Protein AF-A0A484ZHR2-F1 (afdb_monomer_lite)

pLDDT: mean 70.74, std 16.28, range [26.02, 93.44]

Organism: NCBI:txid82979

Structure (mmCIF, N/CA/C/O backbone):
data_AF-A0A484ZHR2-F1
#
_entry.id   AF-A0A484ZHR2-F1
#
loop_
_atom_site.group_PDB
_atom_site.id
_atom_site.type_symbol
_atom_site.label_atom_id
_atom_site.label_alt_id
_atom_site.label_comp_id
_atom_site.label_asym_id
_atom_site.label_entity_id
_atom_site.label_seq_id
_atom_site.pdbx_PDB_ins_code
_atom_site.Cartn_x
_atom_site.Cartn_y
_atom_site.Cartn_z
_atom_site.occupancy
_atom_site.B_iso_or_equiv
_atom_site.auth_seq_id
_atom_site.auth_comp_id
_atom_site.auth_asym_id
_atom_site.auth_atom_id
_atom_site.pdbx_PDB_model_num
ATOM 1 N N . MET A 1 1 ? -3.123 18.752 19.594 1.00 27.41 1 MET A N 1
ATOM 2 C CA . MET A 1 1 ? -2.185 19.208 18.549 1.00 27.41 1 MET A CA 1
ATOM 3 C C . MET A 1 1 ? -2.825 18.860 17.218 1.00 27.41 1 MET A C 1
ATOM 5 O O . MET A 1 1 ? -3.218 17.719 17.030 1.00 27.41 1 MET A O 1
ATOM 9 N N . THR A 1 2 ? -3.126 19.874 16.415 1.00 27.81 2 THR A N 1
ATOM 10 C CA . THR A 1 2 ? -4.143 19.820 15.358 1.00 27.81 2 THR A CA 1
ATOM 11 C C . THR A 1 2 ? -3.563 19.251 14.067 1.00 27.81 2 THR A C 1
ATOM 13 O O . THR A 1 2 ? -2.684 19.858 13.461 1.00 27.81 2 THR A O 1
ATOM 16 N N . ILE A 1 3 ? -4.085 18.100 13.650 1.00 33.72 3 ILE A N 1
ATOM 17 C CA . ILE A 1 3 ? -3.955 17.546 12.300 1.00 33.72 3 ILE A CA 1
ATOM 18 C C . ILE A 1 3 ? -4.572 18.566 11.325 1.00 33.72 3 ILE A C 1
ATOM 20 O O . ILE A 1 3 ? -5.698 19.010 11.546 1.00 33.72 3 ILE A O 1
ATOM 24 N N . GLY A 1 4 ? -3.860 18.963 10.265 1.00 27.94 4 GLY A N 1
ATOM 25 C CA . GLY A 1 4 ? -4.497 19.640 9.123 1.00 27.94 4 GLY A CA 1
ATOM 26 C C . GLY A 1 4 ? -4.024 21.043 8.737 1.00 27.94 4 GLY A C 1
ATOM 27 O O . GLY A 1 4 ? -4.758 21.746 8.046 1.00 27.94 4 GLY A O 1
ATOM 28 N N . LYS A 1 5 ? -2.814 21.477 9.099 1.00 26.02 5 LYS A N 1
ATOM 29 C CA . LYS A 1 5 ? -2.204 22.654 8.455 1.00 26.02 5 LYS A CA 1
ATOM 30 C C . LYS A 1 5 ? -0.745 22.388 8.141 1.00 26.02 5 LYS A C 1
ATOM 32 O O . LYS A 1 5 ? 0.096 22.665 8.981 1.00 26.02 5 LYS A O 1
ATOM 37 N N . LEU A 1 6 ? -0.511 21.816 6.961 1.00 28.20 6 LEU A N 1
ATOM 38 C CA . LEU A 1 6 ? 0.669 21.935 6.091 1.00 28.20 6 LEU A CA 1
ATOM 39 C C . LEU A 1 6 ? 0.590 20.778 5.078 1.00 28.20 6 LEU A C 1
ATOM 41 O O . LEU A 1 6 ? 1.001 19.664 5.370 1.00 28.20 6 LEU A O 1
ATOM 45 N N . TYR A 1 7 ? 0.050 21.015 3.884 1.00 36.94 7 TYR A N 1
ATOM 46 C CA . TYR A 1 7 ? 0.623 20.350 2.709 1.00 36.94 7 TYR A CA 1
ATOM 47 C C . TYR A 1 7 ? 1.781 21.269 2.305 1.00 36.94 7 TYR A C 1
ATOM 49 O O . TYR A 1 7 ? 1.509 22.427 1.983 1.00 36.94 7 TYR A O 1
ATOM 57 N N . PRO A 1 8 ? 3.048 20.851 2.481 1.00 32.59 8 PRO A N 1
ATOM 58 C CA . PRO A 1 8 ? 3.680 19.909 1.553 1.00 32.59 8 PRO A CA 1
ATOM 59 C C . PRO A 1 8 ? 4.592 18.871 2.245 1.00 32.59 8 PRO A C 1
ATOM 61 O O . PRO A 1 8 ? 5.274 19.176 3.216 1.00 32.59 8 PRO A O 1
ATOM 64 N N . GLY A 1 9 ? 4.653 17.649 1.709 1.00 35.56 9 GLY A N 1
ATOM 65 C CA . GLY A 1 9 ? 5.570 16.601 2.189 1.00 35.56 9 GLY A CA 1
ATOM 66 C C . GLY A 1 9 ? 4.889 15.348 2.734 1.00 35.56 9 GLY A C 1
ATOM 67 O O . GLY A 1 9 ? 5.464 14.659 3.570 1.00 35.56 9 GLY A O 1
ATOM 68 N N . GLY A 1 10 ? 3.663 15.053 2.283 1.00 37.91 10 GLY A N 1
ATOM 69 C CA . GLY A 1 10 ? 3.040 13.759 2.539 1.00 37.91 10 GLY A CA 1
ATOM 70 C C . GLY A 1 10 ? 3.954 12.669 2.000 1.00 37.91 10 GLY A C 1
ATOM 71 O O . GLY A 1 10 ? 4.258 12.658 0.808 1.00 37.91 10 GLY A O 1
ATOM 72 N N . THR A 1 11 ? 4.439 11.807 2.887 1.00 47.22 11 THR A N 1
ATOM 73 C CA . THR A 1 11 ? 5.248 10.655 2.519 1.00 47.22 11 THR A CA 1
ATOM 74 C C . THR A 1 11 ? 4.366 9.719 1.689 1.00 47.22 11 THR A C 1
ATOM 76 O O . THR A 1 11 ? 3.683 8.855 2.226 1.00 47.22 11 THR A O 1
ATOM 79 N N . ASN A 1 12 ? 4.301 9.954 0.380 1.00 54.62 12 ASN A N 1
ATOM 80 C CA . ASN A 1 12 ? 3.762 9.004 -0.586 1.00 54.62 12 ASN A CA 1
ATOM 81 C C . ASN A 1 12 ? 4.650 7.752 -0.586 1.00 54.62 12 ASN A C 1
ATOM 83 O O . ASN A 1 12 ? 5.777 7.793 -0.081 1.00 54.62 12 ASN A O 1
ATOM 87 N N . LEU A 1 13 ? 4.169 6.643 -1.145 1.00 52.84 13 LEU A N 1
ATOM 88 C CA . LEU A 1 13 ? 4.920 5.382 -1.221 1.00 52.84 13 LEU A CA 1
ATOM 89 C C . LEU A 1 13 ? 6.371 5.593 -1.712 1.00 52.84 13 LEU A C 1
ATOM 91 O O . LEU A 1 13 ? 7.331 5.035 -1.183 1.00 52.84 13 LEU A O 1
ATOM 95 N N . LEU A 1 14 ? 6.492 6.521 -2.660 1.00 49.84 14 LEU A N 1
ATOM 96 C CA . LEU A 1 14 ? 7.685 7.204 -3.158 1.00 49.84 14 LEU A CA 1
ATOM 97 C C . LEU A 1 14 ? 8.673 7.669 -2.085 1.00 49.84 14 LEU A C 1
ATOM 99 O O . LEU A 1 14 ? 9.825 7.254 -2.067 1.00 49.84 14 LEU A O 1
ATOM 103 N N . SER A 1 15 ? 8.230 8.531 -1.181 1.00 52.28 15 SER A N 1
ATOM 104 C CA . SER A 1 15 ? 9.064 9.076 -0.113 1.00 52.28 15 SER A CA 1
ATOM 105 C C . SER A 1 15 ? 9.383 8.013 0.946 1.00 52.28 15 SER A C 1
ATOM 107 O O . SER A 1 15 ? 10.436 8.068 1.573 1.00 52.28 15 SER A O 1
ATOM 109 N N . TYR A 1 16 ? 8.499 7.025 1.119 1.00 55.03 16 TYR A N 1
ATOM 110 C CA . TYR A 1 16 ? 8.637 5.946 2.098 1.00 55.03 16 TYR A CA 1
ATOM 111 C C . TYR A 1 16 ? 9.754 4.963 1.713 1.00 55.03 16 TYR A C 1
ATOM 113 O O . TYR A 1 16 ? 10.659 4.692 2.498 1.00 55.03 16 TYR A O 1
ATOM 121 N N . ILE A 1 17 ? 9.760 4.520 0.455 1.00 53.06 17 ILE A N 1
ATOM 122 C CA . ILE A 1 17 ? 10.815 3.668 -0.112 1.00 53.06 17 ILE A CA 1
ATOM 123 C C . ILE A 1 17 ? 12.163 4.403 -0.161 1.00 53.06 17 ILE A C 1
ATOM 125 O O . ILE A 1 17 ? 13.209 3.801 0.074 1.00 53.06 17 ILE A O 1
ATOM 129 N N . VAL A 1 18 ? 12.152 5.713 -0.426 1.00 54.56 18 VAL A N 1
ATOM 130 C CA . VAL A 1 18 ? 13.367 6.543 -0.508 1.00 54.56 18 VAL A CA 1
ATOM 131 C C . VAL A 1 18 ? 14.010 6.793 0.846 1.00 54.56 18 VAL A C 1
ATOM 133 O O . VAL A 1 18 ? 15.232 6.745 0.952 1.00 54.56 18 VAL A O 1
ATOM 136 N N . MET A 1 19 ? 13.213 7.096 1.872 1.00 49.94 19 MET A N 1
ATOM 137 C CA . MET A 1 19 ? 13.742 7.448 3.193 1.00 49.94 19 MET A CA 1
ATOM 138 C C . MET A 1 19 ? 14.307 6.243 3.943 1.00 49.94 19 MET A C 1
ATOM 140 O O . MET A 1 19 ? 15.214 6.410 4.756 1.00 49.94 19 MET A O 1
ATOM 144 N N . PHE A 1 20 ? 13.783 5.048 3.674 1.00 52.44 20 PHE A N 1
ATOM 145 C CA . PHE A 1 20 ? 14.098 3.848 4.444 1.00 52.44 20 PHE A CA 1
ATOM 146 C C . PHE A 1 20 ? 14.802 2.752 3.637 1.00 52.44 20 PHE A C 1
ATOM 148 O O . PHE A 1 20 ? 15.290 1.783 4.212 1.00 52.44 20 PHE A O 1
ATOM 155 N N . GLY A 1 21 ? 14.893 2.894 2.313 1.00 56.09 21 GLY A N 1
ATOM 156 C CA . GLY A 1 21 ? 15.611 1.949 1.472 1.00 56.09 21 GLY A CA 1
ATOM 157 C C . GLY A 1 21 ? 17.118 2.017 1.714 1.00 56.09 21 GLY A C 1
ATOM 158 O O . GLY A 1 21 ? 17.767 3.027 1.444 1.00 56.09 21 GLY A O 1
ATOM 159 N N . ASN A 1 22 ? 17.687 0.919 2.202 1.00 61.38 22 ASN A N 1
ATOM 160 C CA . ASN A 1 22 ? 19.131 0.739 2.279 1.00 61.38 22 ASN A CA 1
ATOM 161 C C . ASN A 1 22 ? 19.658 0.019 1.018 1.00 61.38 22 ASN A C 1
ATOM 163 O O . ASN A 1 22 ? 18.909 -0.317 0.096 1.00 61.38 22 ASN A O 1
ATOM 167 N N . GLN A 1 23 ? 20.968 -0.229 0.957 1.00 63.84 23 GLN A N 1
ATOM 168 C CA . GLN A 1 23 ? 21.598 -0.898 -0.186 1.00 63.84 23 GLN A CA 1
ATOM 169 C C . GLN A 1 23 ? 21.022 -2.301 -0.465 1.00 63.84 23 GLN A C 1
ATOM 171 O O . GLN A 1 23 ? 20.946 -2.697 -1.627 1.00 63.84 23 GLN A O 1
ATOM 176 N N . ASN A 1 24 ? 20.575 -3.029 0.563 1.00 64.38 24 ASN A N 1
ATOM 177 C CA . ASN A 1 24 ? 19.951 -4.345 0.406 1.00 64.38 24 ASN A CA 1
ATOM 178 C C . ASN A 1 24 ? 18.558 -4.225 -0.222 1.00 64.38 24 ASN A C 1
ATOM 180 O O . ASN A 1 24 ? 18.228 -5.004 -1.113 1.00 64.38 24 ASN A O 1
ATOM 184 N N . THR A 1 25 ? 17.770 -3.228 0.191 1.00 63.22 25 THR A N 1
ATOM 185 C CA . THR A 1 25 ? 16.480 -2.906 -0.438 1.00 63.22 25 THR A CA 1
ATOM 186 C C . THR A 1 25 ? 16.673 -2.552 -1.906 1.00 63.22 25 THR A C 1
ATOM 188 O O . THR A 1 25 ? 15.950 -3.069 -2.753 1.00 63.22 25 THR A O 1
ATOM 191 N N . LEU A 1 26 ? 17.693 -1.748 -2.237 1.00 64.81 26 LEU A N 1
ATOM 192 C CA . LEU A 1 26 ? 17.996 -1.467 -3.639 1.00 64.81 26 LEU A CA 1
ATOM 193 C C . LEU A 1 26 ? 18.337 -2.749 -4.404 1.00 64.81 26 LEU A C 1
ATOM 195 O O . LEU A 1 26 ? 17.771 -2.959 -5.466 1.00 64.81 26 LEU A O 1
ATOM 199 N N . GLN A 1 27 ? 19.221 -3.607 -3.889 1.00 67.31 27 GLN A N 1
ATOM 200 C CA . GLN A 1 27 ? 19.608 -4.849 -4.574 1.00 67.31 27 GLN A CA 1
ATOM 201 C C . GLN A 1 27 ? 18.432 -5.808 -4.795 1.00 67.31 27 GLN A C 1
ATOM 203 O O . GLN A 1 27 ? 18.377 -6.472 -5.825 1.00 67.31 27 GLN A O 1
ATOM 208 N N . ALA A 1 28 ? 17.480 -5.864 -3.863 1.00 65.75 28 ALA A N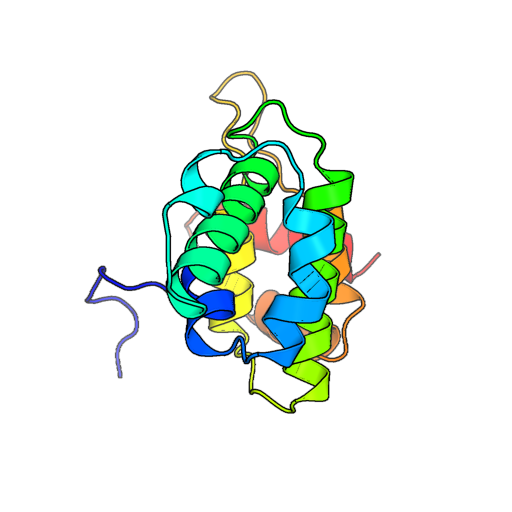 1
ATOM 209 C CA . ALA A 1 28 ? 16.291 -6.700 -4.002 1.00 65.75 28 ALA A CA 1
ATOM 210 C C . ALA A 1 28 ? 15.326 -6.174 -5.079 1.00 65.75 28 ALA A C 1
ATOM 212 O O . ALA A 1 28 ? 14.666 -6.951 -5.764 1.00 65.75 28 ALA A O 1
ATOM 213 N N . VAL A 1 29 ? 15.257 -4.852 -5.235 1.00 63.03 29 VAL A N 1
ATOM 214 C CA . VAL A 1 29 ? 14.294 -4.180 -6.114 1.00 63.03 29 VAL A CA 1
ATOM 215 C C . VAL A 1 29 ? 14.880 -3.968 -7.509 1.00 63.03 29 VAL A C 1
ATOM 217 O O . VAL A 1 29 ? 14.150 -4.059 -8.487 1.00 63.03 29 VAL A O 1
ATOM 220 N N . LEU A 1 30 ? 16.194 -3.750 -7.634 1.00 65.12 30 LEU A N 1
ATOM 221 C CA . LEU A 1 30 ? 16.891 -3.485 -8.901 1.00 65.12 30 LEU A CA 1
ATOM 222 C C . LEU A 1 30 ? 16.511 -4.441 -10.048 1.00 65.12 30 LEU A C 1
ATOM 224 O O . LEU A 1 30 ? 16.275 -3.950 -11.151 1.00 65.12 30 LEU A O 1
ATOM 228 N N . PRO A 1 31 ? 16.376 -5.765 -9.831 1.00 67.19 31 PRO A N 1
ATOM 229 C CA . PRO A 1 31 ? 15.948 -6.686 -10.882 1.00 67.19 31 PRO A CA 1
ATOM 230 C C . PRO A 1 31 ? 14.510 -6.441 -11.367 1.00 67.19 31 PRO A C 1
ATOM 232 O O . PRO A 1 31 ? 14.216 -6.677 -12.535 1.00 67.19 31 PRO A O 1
ATOM 235 N N . MET A 1 32 ? 13.629 -5.939 -10.495 1.00 62.06 32 MET A N 1
ATOM 236 C CA . MET A 1 32 ? 12.241 -5.573 -10.817 1.00 62.06 32 MET A CA 1
ATOM 237 C C . MET A 1 32 ? 12.153 -4.218 -11.533 1.00 62.06 32 MET A C 1
ATOM 239 O O . MET A 1 32 ? 11.208 -3.962 -12.269 1.00 62.06 32 MET A O 1
ATOM 243 N N . ILE A 1 33 ? 13.165 -3.361 -11.364 1.00 58.59 33 ILE A N 1
ATOM 244 C CA . ILE A 1 33 ? 13.266 -2.052 -12.026 1.00 58.59 33 ILE A CA 1
ATOM 245 C C . ILE A 1 33 ? 13.602 -2.192 -13.529 1.00 58.59 33 ILE A C 1
ATOM 247 O O . ILE A 1 33 ? 13.464 -1.237 -14.290 1.00 58.59 33 ILE A O 1
ATOM 251 N N . ASN A 1 34 ? 13.962 -3.395 -14.000 1.00 55.47 34 ASN A N 1
ATOM 252 C CA . ASN A 1 34 ? 14.291 -3.689 -15.404 1.00 55.47 34 ASN A CA 1
ATOM 253 C C . ASN A 1 34 ? 13.104 -3.570 -16.387 1.00 55.47 34 ASN A C 1
ATOM 255 O O . ASN A 1 34 ? 13.192 -3.922 -17.564 1.00 55.47 34 ASN A O 1
ATOM 259 N N . TRP A 1 35 ? 11.987 -3.034 -15.914 1.00 54.47 35 TRP A N 1
ATOM 260 C CA . TRP A 1 35 ? 10.982 -2.356 -16.708 1.00 54.47 35 TRP A CA 1
ATOM 261 C C . TRP A 1 35 ? 11.600 -1.151 -17.459 1.00 54.47 35 TRP A C 1
ATOM 263 O O . TRP A 1 35 ? 11.419 -0.015 -17.074 1.00 54.47 35 TRP A O 1
ATOM 273 N N . GLN A 1 36 ? 12.398 -1.377 -18.506 1.00 51.44 36 GLN A N 1
ATOM 274 C CA . GLN A 1 36 ? 12.846 -0.424 -19.552 1.00 51.44 36 GLN A CA 1
ATOM 275 C C . GLN A 1 36 ? 12.986 1.085 -19.207 1.00 51.44 36 GLN A C 1
ATOM 277 O O . GLN A 1 36 ? 12.536 1.926 -19.982 1.00 51.44 36 GLN A O 1
ATOM 282 N N . ASP A 1 37 ? 13.599 1.482 -18.087 1.00 56.44 37 ASP A N 1
ATOM 283 C CA . ASP A 1 37 ? 13.876 2.908 -17.839 1.00 56.44 37 ASP A CA 1
ATOM 284 C C . ASP A 1 37 ? 15.329 3.268 -18.142 1.00 56.44 37 ASP A C 1
ATOM 286 O O . ASP A 1 37 ? 16.226 3.110 -17.311 1.00 56.44 37 ASP A O 1
ATOM 290 N N . GLU A 1 38 ? 15.566 3.792 -19.343 1.00 55.59 38 GLU A N 1
ATOM 291 C CA . GLU A 1 38 ? 16.883 4.292 -19.750 1.00 55.59 38 GLU A CA 1
ATOM 292 C C . GLU A 1 38 ? 17.368 5.449 -18.856 1.00 55.59 38 GLU A C 1
ATOM 294 O O . GLU A 1 38 ? 18.573 5.656 -18.706 1.00 55.59 38 GLU A O 1
ATOM 299 N N . ASN A 1 39 ? 16.462 6.168 -18.180 1.00 53.78 39 ASN A N 1
ATOM 300 C CA . ASN A 1 39 ? 16.830 7.296 -17.317 1.00 53.78 39 ASN A CA 1
ATOM 301 C C . ASN A 1 39 ? 17.576 6.865 -16.048 1.00 53.78 39 ASN A C 1
ATOM 303 O O . ASN A 1 39 ? 18.332 7.651 -15.471 1.00 53.78 39 ASN A O 1
ATOM 307 N N . LEU A 1 40 ? 17.424 5.607 -15.628 1.00 54.25 40 LEU A N 1
ATOM 308 C CA . LEU A 1 40 ? 18.146 5.066 -14.477 1.00 54.25 40 LEU A CA 1
ATOM 309 C C . LEU A 1 40 ? 19.635 4.881 -14.758 1.00 54.25 40 LEU A C 1
ATOM 311 O O . LEU A 1 40 ? 20.448 5.076 -13.852 1.00 54.25 40 LEU A O 1
ATOM 315 N N . TYR A 1 41 ? 19.995 4.599 -16.015 1.00 47.81 41 TYR A N 1
ATOM 316 C CA . TYR A 1 41 ? 21.381 4.430 -16.462 1.00 47.81 41 TYR A CA 1
ATOM 317 C C . TYR A 1 41 ? 22.227 5.701 -16.269 1.00 47.81 41 TYR A C 1
ATOM 319 O O . TYR A 1 41 ? 23.450 5.623 -16.136 1.00 47.81 41 TYR A O 1
ATOM 327 N N . TYR A 1 42 ? 21.584 6.871 -16.201 1.00 46.88 42 TYR A N 1
ATOM 328 C CA . TYR A 1 42 ? 22.248 8.166 -16.046 1.00 46.88 42 TYR A CA 1
ATOM 329 C C . TYR A 1 42 ? 22.307 8.669 -14.593 1.00 46.88 42 TYR A C 1
ATOM 331 O O . TYR A 1 42 ? 23.047 9.612 -14.301 1.00 46.88 42 TYR A O 1
ATOM 339 N N . SER A 1 43 ? 21.595 8.033 -13.655 1.00 52.59 43 SER A N 1
ATOM 340 C CA . SER A 1 43 ? 21.552 8.451 -12.247 1.00 52.59 43 SER A CA 1
ATOM 341 C C . SER A 1 43 ? 22.571 7.677 -11.392 1.00 52.59 43 SER A C 1
ATOM 343 O O . SER A 1 43 ? 22.426 6.491 -11.121 1.00 52.59 43 SER A O 1
ATOM 345 N N . ARG A 1 44 ? 23.650 8.339 -10.947 1.00 50.78 44 ARG A N 1
ATOM 346 C CA . ARG A 1 44 ? 24.763 7.701 -10.200 1.00 50.78 44 ARG A CA 1
ATOM 347 C C . ARG A 1 44 ? 24.541 7.582 -8.678 1.00 50.78 44 ARG A C 1
ATOM 349 O O . ARG A 1 44 ? 25.511 7.465 -7.933 1.00 50.78 44 ARG A O 1
ATOM 356 N N . GLY A 1 45 ? 23.297 7.629 -8.193 1.00 60.00 45 GLY A N 1
ATOM 357 C CA . GLY A 1 45 ? 22.991 7.641 -6.755 1.00 60.00 45 GLY A CA 1
ATOM 358 C C . GLY A 1 45 ? 21.938 6.614 -6.340 1.00 60.00 45 GLY A C 1
ATOM 359 O O . GLY A 1 45 ? 20.828 6.631 -6.863 1.00 60.00 45 GLY A O 1
ATOM 360 N N . TYR A 1 46 ? 22.263 5.784 -5.341 1.00 61.25 46 TYR A N 1
ATOM 361 C CA . TYR A 1 46 ? 21.376 4.760 -4.761 1.00 61.25 46 TYR A CA 1
ATOM 362 C C . TYR A 1 46 ? 19.988 5.312 -4.377 1.00 61.25 46 TYR A C 1
ATOM 364 O O . TYR A 1 46 ? 18.968 4.702 -4.686 1.00 61.25 46 TYR A O 1
ATOM 372 N N . SER A 1 47 ? 19.940 6.496 -3.759 1.00 60.38 47 SER A N 1
ATOM 373 C CA . SER A 1 47 ? 18.698 7.153 -3.329 1.00 60.38 47 SER A CA 1
ATOM 374 C C . SER A 1 47 ? 17.823 7.640 -4.490 1.00 60.38 47 SER A C 1
ATOM 376 O O . SER A 1 47 ? 16.599 7.604 -4.391 1.00 60.38 47 SER A O 1
ATOM 378 N N . LEU A 1 48 ? 18.430 8.064 -5.602 1.00 65.50 48 LEU A N 1
ATOM 379 C CA . LEU A 1 48 ? 17.708 8.532 -6.790 1.00 65.50 48 LEU A CA 1
ATOM 380 C C . LEU A 1 48 ? 17.058 7.370 -7.545 1.00 65.50 48 LEU A C 1
ATOM 382 O O . LEU A 1 48 ? 15.919 7.494 -7.984 1.00 65.50 48 LEU A O 1
ATOM 386 N N . ILE A 1 49 ? 17.746 6.229 -7.632 1.00 66.50 49 ILE A N 1
ATOM 387 C CA . ILE A 1 49 ? 17.209 5.012 -8.255 1.00 66.50 49 ILE A CA 1
ATOM 388 C C . ILE A 1 49 ? 15.992 4.501 -7.471 1.00 66.50 49 ILE A C 1
ATOM 390 O O . ILE A 1 49 ? 14.967 4.176 -8.067 1.00 66.50 49 ILE A O 1
ATOM 394 N N . LEU A 1 50 ? 16.074 4.489 -6.135 1.00 65.31 50 LEU A N 1
ATOM 395 C CA . LEU A 1 50 ? 14.951 4.111 -5.271 1.00 65.31 50 LEU A CA 1
ATOM 396 C C . LEU A 1 50 ? 13.761 5.066 -5.416 1.00 65.31 50 LEU A C 1
ATOM 398 O O . LEU A 1 50 ? 12.624 4.605 -5.498 1.00 65.31 50 LEU A O 1
ATOM 402 N N . ALA A 1 51 ? 14.011 6.377 -5.501 1.00 66.81 51 ALA A N 1
ATOM 403 C CA . ALA A 1 51 ? 12.960 7.372 -5.728 1.00 66.81 51 ALA A CA 1
ATOM 404 C C . ALA A 1 51 ? 12.256 7.151 -7.056 1.00 66.81 51 ALA A C 1
ATOM 406 O O . ALA A 1 51 ? 11.030 7.138 -7.128 1.00 66.81 51 ALA A O 1
ATOM 407 N N . HIS A 1 52 ? 13.031 6.924 -8.105 1.00 69.81 52 HIS A N 1
ATOM 408 C CA . HIS A 1 52 ? 12.493 6.697 -9.431 1.00 69.81 52 HIS A CA 1
ATOM 409 C C . HIS A 1 52 ? 11.633 5.426 -9.496 1.00 69.81 52 HIS A C 1
ATOM 411 O O . HIS A 1 52 ? 10.486 5.471 -9.943 1.00 69.81 52 HIS A O 1
ATOM 417 N N . ALA A 1 53 ? 12.139 4.314 -8.956 1.00 70.62 53 ALA 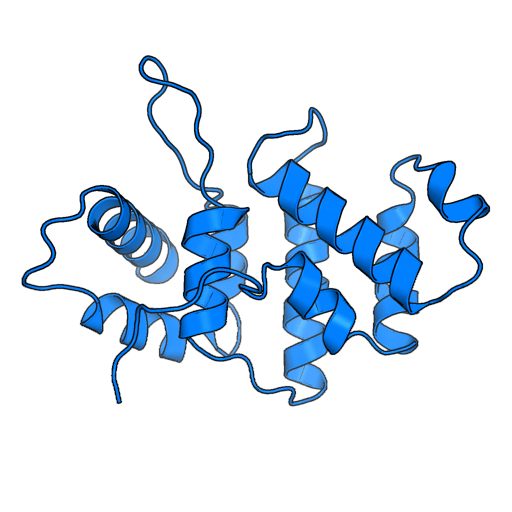A N 1
ATOM 418 C CA . ALA A 1 53 ? 11.416 3.045 -8.894 1.00 70.62 53 ALA A CA 1
ATOM 419 C C . ALA A 1 53 ? 10.104 3.160 -8.114 1.00 70.62 53 ALA A C 1
ATOM 421 O O . ALA A 1 53 ? 9.046 2.745 -8.586 1.00 70.62 53 ALA A O 1
ATOM 422 N N . ALA A 1 54 ? 10.157 3.785 -6.940 1.00 71.94 54 ALA A N 1
ATOM 423 C CA . ALA A 1 54 ? 8.986 3.989 -6.107 1.00 71.94 54 ALA A CA 1
ATOM 424 C C . ALA A 1 54 ? 7.935 4.880 -6.794 1.00 71.94 54 ALA A C 1
ATOM 426 O O . ALA A 1 54 ? 6.734 4.655 -6.644 1.00 71.94 54 ALA A O 1
ATOM 427 N N . GLY A 1 55 ? 8.374 5.865 -7.586 1.00 70.25 55 GLY A N 1
ATOM 428 C CA . GLY A 1 55 ? 7.482 6.746 -8.345 1.00 70.25 55 GLY A CA 1
ATOM 429 C C . GLY A 1 55 ? 6.762 6.063 -9.471 1.00 70.25 55 GLY A C 1
ATOM 430 O O . GLY A 1 55 ? 5.573 6.311 -9.677 1.00 70.25 55 GLY A O 1
ATOM 431 N N . ARG A 1 56 ? 7.450 5.151 -10.143 1.00 71.50 56 ARG A N 1
ATOM 432 C CA . ARG A 1 56 ? 6.840 4.326 -11.168 1.00 71.50 56 ARG A CA 1
ATOM 433 C C . ARG A 1 56 ? 5.838 3.345 -10.578 1.00 71.50 56 ARG A C 1
ATOM 435 O O . ARG A 1 56 ? 4.712 3.305 -11.059 1.00 71.50 56 ARG A O 1
ATOM 442 N N . VAL A 1 57 ? 6.182 2.663 -9.480 1.00 76.50 57 VAL A N 1
ATOM 443 C CA . VAL A 1 57 ? 5.241 1.793 -8.751 1.00 76.50 57 VAL A CA 1
ATOM 444 C C . VAL A 1 57 ? 3.986 2.571 -8.356 1.00 76.50 57 VAL A C 1
ATOM 446 O O . VAL A 1 57 ? 2.886 2.160 -8.708 1.00 76.50 57 VAL A O 1
ATOM 449 N N . ALA A 1 58 ? 4.127 3.742 -7.726 1.00 76.00 58 ALA A N 1
ATOM 450 C CA . ALA A 1 58 ? 2.979 4.590 -7.394 1.00 76.00 58 ALA A CA 1
ATOM 451 C C . ALA A 1 58 ? 2.181 5.016 -8.643 1.00 76.00 58 ALA A C 1
ATOM 453 O O . ALA A 1 58 ? 0.952 5.024 -8.626 1.00 76.00 58 ALA A O 1
ATOM 454 N N . GLY A 1 59 ? 2.870 5.340 -9.743 1.00 73.06 59 GLY A N 1
ATOM 455 C CA . GLY A 1 59 ? 2.269 5.687 -11.031 1.00 73.06 59 GLY A CA 1
ATOM 456 C C . GLY A 1 59 ? 1.420 4.567 -11.637 1.00 73.06 59 GL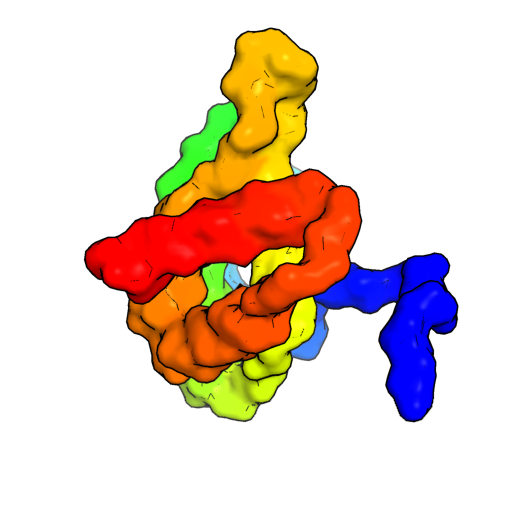Y A C 1
ATOM 457 O O . GLY A 1 59 ? 0.315 4.836 -12.102 1.00 73.06 59 GLY A O 1
ATOM 458 N N . VAL A 1 60 ? 1.898 3.325 -11.585 1.00 75.81 60 VAL A N 1
ATOM 459 C CA . VAL A 1 60 ? 1.175 2.140 -12.071 1.00 75.81 60 VAL A CA 1
ATOM 460 C C . VAL A 1 60 ? 0.008 1.795 -11.152 1.00 75.81 60 VAL A C 1
ATOM 462 O O . VAL A 1 60 ? -1.106 1.575 -11.623 1.00 75.81 60 VAL A O 1
ATOM 465 N N . LEU A 1 61 ? 0.221 1.814 -9.833 1.00 78.50 61 LEU A N 1
ATOM 466 C CA . LEU A 1 61 ? -0.815 1.456 -8.861 1.00 78.50 61 LEU A CA 1
ATOM 467 C C . LEU A 1 61 ? -2.005 2.425 -8.869 1.00 78.50 61 LEU A C 1
ATOM 469 O O . LEU A 1 61 ? -3.134 1.979 -8.662 1.00 78.50 61 LEU A O 1
ATOM 473 N N . ARG A 1 62 ? -1.781 3.706 -9.198 1.00 76.44 62 ARG A N 1
ATOM 474 C CA . ARG A 1 62 ? -2.845 4.710 -9.382 1.00 76.44 62 ARG A CA 1
ATOM 475 C C . ARG A 1 62 ? -3.450 4.742 -10.793 1.00 76.44 62 ARG A C 1
ATOM 477 O O . ARG A 1 62 ? -4.220 5.651 -11.098 1.00 76.44 62 ARG A O 1
ATOM 484 N N . GLY A 1 63 ? -3.085 3.794 -11.663 1.00 70.94 63 GLY A N 1
ATOM 485 C CA . GLY A 1 63 ? -3.589 3.687 -13.038 1.00 70.94 63 GLY A CA 1
ATOM 486 C C . GLY A 1 63 ? -3.102 4.791 -13.984 1.00 70.94 63 GLY A C 1
ATOM 487 O O . GLY A 1 63 ? -3.766 5.094 -14.968 1.00 70.94 63 GLY A O 1
ATOM 488 N N . GLY A 1 64 ? -1.969 5.427 -13.675 1.00 69.56 64 GLY A N 1
ATOM 489 C CA . GLY A 1 64 ? -1.353 6.476 -14.495 1.00 69.56 64 GLY A CA 1
ATOM 490 C C . GLY A 1 64 ? -0.320 5.963 -15.504 1.00 69.56 64 GLY A C 1
ATOM 491 O O . GLY A 1 64 ? 0.456 6.768 -16.012 1.00 69.56 64 GLY A O 1
ATOM 492 N N . SER A 1 65 ? -0.263 4.652 -15.737 1.00 68.38 65 SER A N 1
ATOM 493 C CA . SER A 1 65 ? 0.673 3.983 -16.645 1.00 68.38 65 SER A CA 1
ATOM 494 C C . SER A 1 65 ? -0.017 2.796 -17.323 1.00 68.38 65 SER A C 1
ATOM 496 O O . SER A 1 65 ? -0.911 2.190 -16.733 1.00 68.38 65 SER A O 1
ATOM 498 N N . ASP A 1 66 ? 0.425 2.464 -18.538 1.00 65.62 66 ASP A N 1
ATOM 499 C CA . ASP A 1 66 ? -0.035 1.302 -19.313 1.00 65.62 66 ASP A CA 1
ATOM 500 C C . ASP A 1 66 ? 0.636 -0.019 -18.867 1.00 65.62 66 ASP A C 1
ATOM 502 O O . ASP A 1 66 ? 0.371 -1.090 -19.416 1.00 65.62 66 ASP A O 1
ATOM 506 N N . GLU A 1 67 ? 1.530 0.042 -17.876 1.00 67.81 67 GLU A N 1
ATOM 507 C CA . GLU A 1 67 ? 2.208 -1.120 -17.296 1.00 67.81 67 GLU A CA 1
ATOM 508 C C . GLU A 1 67 ? 1.274 -1.979 -16.430 1.00 67.81 67 GLU A C 1
ATOM 510 O O . GLU A 1 67 ? 0.304 -1.506 -15.835 1.00 67.81 67 GLU A O 1
ATOM 515 N N . LYS A 1 68 ? 1.581 -3.279 -16.333 1.00 68.00 68 LYS A N 1
ATOM 516 C CA . LYS A 1 68 ? 0.751 -4.246 -15.602 1.00 68.00 68 LYS A CA 1
ATOM 517 C C . LYS A 1 68 ? 0.781 -3.990 -14.095 1.00 68.00 68 LYS A C 1
ATOM 519 O O . LYS A 1 68 ? 1.846 -3.926 -13.495 1.00 68.00 68 LYS A O 1
ATOM 524 N N . SER A 1 69 ? -0.378 -3.972 -13.442 1.00 77.00 69 SER A N 1
ATOM 525 C CA . SER A 1 69 ? -0.459 -3.750 -11.991 1.00 77.00 69 SER A CA 1
ATOM 526 C C . SER A 1 69 ? 0.195 -4.849 -11.142 1.00 77.00 69 SER A C 1
ATOM 528 O O . SER A 1 69 ? 0.608 -4.559 -10.027 1.00 77.00 69 SER A O 1
ATOM 530 N N . GLU A 1 70 ? 0.302 -6.085 -11.639 1.00 80.88 70 GLU A N 1
ATOM 531 C CA . GLU A 1 70 ? 0.814 -7.256 -10.896 1.00 80.88 70 GLU A CA 1
ATOM 532 C C . GLU A 1 70 ? 2.269 -7.093 -10.428 1.00 80.88 70 GLU A C 1
ATOM 534 O O . GLU A 1 70 ? 2.600 -7.329 -9.265 1.00 80.88 70 GLU A O 1
ATOM 539 N N . ASP A 1 71 ? 3.141 -6.638 -11.318 1.00 74.25 71 ASP A N 1
ATOM 540 C CA . ASP A 1 71 ? 4.558 -6.418 -11.019 1.00 74.25 71 ASP A CA 1
ATOM 541 C C . ASP A 1 71 ? 4.740 -5.210 -10.083 1.00 74.25 71 ASP A C 1
ATOM 543 O O . ASP A 1 71 ? 5.579 -5.237 -9.183 1.00 74.25 71 ASP A O 1
ATOM 547 N N . ALA A 1 72 ? 3.906 -4.172 -10.221 1.00 77.62 72 ALA A N 1
ATOM 548 C CA . ALA A 1 72 ? 3.907 -3.028 -9.309 1.00 77.62 72 ALA A CA 1
ATOM 549 C C . ALA A 1 72 ? 3.417 -3.413 -7.901 1.00 77.62 72 ALA A C 1
ATOM 551 O O . ALA A 1 72 ? 3.978 -2.949 -6.907 1.00 77.62 72 ALA A O 1
ATOM 552 N N . VAL A 1 73 ? 2.415 -4.294 -7.802 1.00 83.88 73 VAL A N 1
ATOM 553 C CA . VAL A 1 73 ? 1.977 -4.896 -6.531 1.00 83.88 73 VAL A CA 1
ATOM 554 C C . VAL A 1 73 ? 3.099 -5.744 -5.935 1.00 83.88 73 VAL A C 1
ATOM 556 O O . VAL A 1 73 ? 3.391 -5.615 -4.750 1.00 83.88 73 VAL A O 1
ATOM 559 N N . SER A 1 74 ? 3.779 -6.554 -6.748 1.00 81.31 74 SER A N 1
ATOM 560 C CA . SER A 1 74 ? 4.896 -7.394 -6.299 1.00 81.31 74 SER A CA 1
ATOM 561 C C . SER A 1 74 ? 6.070 -6.562 -5.776 1.00 81.31 74 SER A C 1
ATOM 563 O O . SER A 1 74 ? 6.627 -6.861 -4.719 1.00 81.31 74 SER A O 1
ATOM 565 N N . ALA A 1 75 ? 6.408 -5.472 -6.468 1.00 76.44 75 ALA A N 1
ATOM 566 C CA . ALA A 1 75 ? 7.410 -4.519 -6.009 1.00 76.44 75 ALA A CA 1
ATOM 567 C C . ALA A 1 75 ? 6.977 -3.849 -4.697 1.00 76.44 75 ALA A C 1
ATOM 569 O O . ALA A 1 75 ? 7.758 -3.800 -3.747 1.00 76.44 75 ALA A O 1
ATOM 570 N N . PHE A 1 76 ? 5.724 -3.387 -4.604 1.00 81.56 76 PHE A N 1
ATOM 571 C CA . PHE A 1 76 ? 5.168 -2.830 -3.370 1.00 81.56 76 PHE A CA 1
ATOM 572 C C . PHE A 1 76 ? 5.253 -3.814 -2.192 1.00 81.56 76 PHE A C 1
ATOM 574 O O . PHE A 1 76 ? 5.727 -3.439 -1.118 1.00 81.56 76 PHE A O 1
ATOM 581 N N . ALA A 1 77 ? 4.868 -5.074 -2.403 1.00 84.62 77 ALA A N 1
ATOM 582 C CA . ALA A 1 77 ? 4.955 -6.132 -1.403 1.00 84.62 77 ALA A CA 1
ATOM 583 C C . ALA A 1 77 ? 6.391 -6.353 -0.922 1.00 84.62 77 ALA A C 1
ATOM 585 O O . ALA A 1 77 ? 6.636 -6.429 0.282 1.00 84.62 77 ALA A O 1
ATOM 586 N N . LEU A 1 78 ? 7.352 -6.398 -1.849 1.00 79.19 78 LEU A N 1
ATOM 587 C CA . LEU A 1 78 ? 8.769 -6.513 -1.517 1.00 79.19 78 LEU A CA 1
ATOM 588 C C . LEU A 1 78 ? 9.235 -5.344 -0.640 1.00 79.19 78 LEU A C 1
ATOM 590 O O . LEU A 1 78 ? 9.890 -5.570 0.378 1.00 79.19 78 LEU A O 1
ATOM 594 N N . PHE A 1 79 ? 8.883 -4.108 -1.006 1.00 75.81 79 PHE A N 1
ATOM 595 C CA . PHE A 1 79 ? 9.242 -2.928 -0.222 1.00 75.81 79 PHE A CA 1
ATOM 596 C C . PHE A 1 79 ? 8.657 -2.983 1.186 1.00 75.81 79 PHE A C 1
ATOM 598 O O . PHE A 1 79 ? 9.394 -2.804 2.154 1.00 75.81 79 PHE A O 1
ATOM 605 N N . LEU A 1 80 ? 7.358 -3.260 1.310 1.00 80.44 80 LEU A N 1
ATOM 606 C CA . LEU A 1 80 ? 6.690 -3.337 2.605 1.00 80.44 80 LEU A CA 1
ATOM 607 C C . LEU A 1 80 ? 7.336 -4.411 3.489 1.00 80.44 80 LEU A C 1
ATOM 609 O O . LEU A 1 80 ? 7.734 -4.119 4.614 1.00 80.44 80 LEU A O 1
ATOM 613 N N . ASN A 1 81 ? 7.521 -5.621 2.959 1.00 81.69 81 ASN A N 1
ATOM 614 C CA . ASN A 1 81 ? 8.134 -6.721 3.699 1.00 81.69 81 ASN A CA 1
ATOM 615 C C . ASN A 1 81 ? 9.549 -6.379 4.160 1.00 81.69 81 ASN A C 1
ATOM 617 O O . ASN A 1 81 ? 9.900 -6.648 5.308 1.00 81.69 81 ASN A O 1
ATOM 621 N N . LYS A 1 82 ? 10.346 -5.727 3.306 1.00 75.44 82 LYS A N 1
ATOM 622 C CA . LYS A 1 82 ? 11.722 -5.386 3.661 1.00 75.44 82 LYS A CA 1
ATOM 623 C C . LYS A 1 82 ? 11.802 -4.405 4.827 1.00 75.44 82 LYS A C 1
ATOM 625 O O . LYS A 1 82 ? 12.628 -4.566 5.721 1.00 75.44 82 LYS A O 1
ATOM 630 N N . LEU A 1 83 ? 10.916 -3.416 4.845 1.00 74.19 83 LEU A N 1
ATOM 631 C CA . LEU A 1 83 ? 10.844 -2.434 5.926 1.00 74.19 83 LEU A CA 1
ATOM 632 C C . LEU A 1 83 ? 10.436 -3.088 7.249 1.00 74.19 83 LEU A C 1
ATOM 634 O O . LEU A 1 83 ? 11.014 -2.792 8.296 1.00 74.19 83 LEU A O 1
ATOM 638 N N . LEU A 1 84 ? 9.494 -4.029 7.189 1.00 79.12 84 LEU A N 1
ATOM 639 C CA . LEU A 1 84 ? 9.045 -4.793 8.350 1.00 79.12 84 LEU A CA 1
ATOM 640 C C . LEU A 1 84 ? 10.143 -5.727 8.887 1.00 79.12 84 LEU A C 1
ATOM 642 O O . LEU A 1 84 ? 10.340 -5.791 10.101 1.00 79.12 84 LEU A O 1
ATOM 646 N N . GLU A 1 85 ? 10.903 -6.397 8.012 1.00 80.88 85 GLU A N 1
ATOM 647 C CA . GLU A 1 85 ? 12.083 -7.198 8.388 1.00 80.88 85 GLU A CA 1
ATOM 648 C C . GLU A 1 85 ? 13.139 -6.360 9.116 1.00 80.88 85 GLU A C 1
ATOM 650 O O . GLU A 1 85 ? 13.725 -6.795 10.110 1.00 80.88 85 GLU A O 1
ATOM 655 N N . GLU A 1 86 ? 13.365 -5.137 8.638 1.00 74.00 86 GLU A N 1
ATOM 656 C CA . GLU A 1 86 ? 14.330 -4.195 9.207 1.00 74.00 86 GLU A CA 1
ATOM 657 C C . GLU A 1 86 ? 13.806 -3.465 10.449 1.00 74.00 86 GLU A C 1
ATOM 659 O O . GLU A 1 86 ? 14.510 -2.633 11.024 1.00 74.00 86 GLU A O 1
ATOM 664 N N . LYS A 1 87 ? 12.596 -3.814 10.910 1.00 72.12 87 LYS A N 1
ATOM 665 C CA . LYS A 1 87 ? 11.921 -3.218 12.073 1.00 72.12 87 LYS A CA 1
ATOM 666 C C . LYS A 1 87 ? 11.750 -1.705 11.947 1.00 72.12 87 LYS A C 1
ATOM 668 O O . LYS A 1 87 ? 11.749 -0.986 12.947 1.00 72.12 87 LYS A O 1
ATOM 673 N N . ILE A 1 88 ? 11.604 -1.222 10.719 1.00 72.56 88 ILE A N 1
ATOM 674 C CA . ILE A 1 88 ? 11.294 0.173 10.450 1.00 72.56 88 ILE A CA 1
ATOM 675 C C . ILE A 1 88 ? 9.815 0.379 10.761 1.00 72.56 88 ILE A C 1
ATOM 677 O O . ILE A 1 88 ? 8.948 -0.316 10.233 1.00 72.56 88 ILE A O 1
ATOM 681 N N . THR A 1 89 ? 9.523 1.323 11.653 1.00 70.44 89 THR A N 1
ATOM 682 C CA . THR A 1 89 ? 8.147 1.613 12.057 1.00 70.44 89 THR A CA 1
ATOM 683 C C . THR A 1 89 ? 7.359 2.189 10.880 1.00 70.44 89 THR A C 1
ATOM 685 O O . THR A 1 89 ? 7.682 3.265 10.374 1.00 70.44 89 THR A O 1
ATOM 688 N N . VAL A 1 90 ? 6.298 1.487 10.483 1.00 75.62 90 VAL A N 1
ATOM 689 C CA . VAL A 1 90 ? 5.265 1.968 9.557 1.00 75.62 90 VAL A CA 1
ATOM 690 C C . VAL A 1 90 ? 4.085 2.470 10.386 1.00 75.62 90 VAL A C 1
ATOM 692 O O . VAL A 1 90 ? 3.533 1.703 11.174 1.00 75.62 90 VAL A O 1
ATOM 695 N N . SER A 1 91 ? 3.697 3.740 10.259 1.00 81.62 91 SER A N 1
ATOM 696 C CA . SER A 1 91 ? 2.516 4.253 10.965 1.00 81.62 91 SER A CA 1
ATOM 697 C C . SER A 1 91 ? 1.227 4.016 10.176 1.00 81.62 91 SER A C 1
ATOM 699 O O . SER A 1 91 ? 1.225 3.981 8.944 1.00 81.62 91 SER A O 1
ATOM 701 N N . ASP A 1 92 ? 0.100 3.927 10.883 1.00 85.19 92 ASP A N 1
ATOM 702 C CA . ASP A 1 92 ? -1.207 3.762 10.239 1.00 85.19 92 ASP A CA 1
ATOM 703 C C . ASP A 1 92 ? -1.569 4.959 9.345 1.00 85.19 92 ASP A C 1
ATOM 705 O O . ASP A 1 92 ? -2.158 4.791 8.280 1.00 85.19 92 ASP A O 1
ATOM 709 N N . GLU A 1 93 ? -1.150 6.172 9.726 1.00 82.56 93 GLU A N 1
ATOM 710 C CA . GLU A 1 93 ? -1.320 7.379 8.908 1.00 82.56 93 GLU A CA 1
ATOM 711 C C . GLU A 1 93 ? -0.542 7.295 7.586 1.00 82.56 93 GLU A C 1
ATOM 713 O O . GLU A 1 93 ? -1.013 7.779 6.555 1.00 82.56 93 GLU A O 1
ATOM 718 N N . GLN A 1 94 ? 0.641 6.668 7.588 1.00 79.00 94 GLN A N 1
ATOM 719 C CA . GLN A 1 94 ? 1.420 6.450 6.368 1.00 79.00 94 GLN A CA 1
ATOM 720 C C . GLN A 1 94 ? 0.712 5.463 5.439 1.00 79.00 94 GLN A C 1
ATOM 722 O O . GLN A 1 94 ? 0.508 5.773 4.265 1.00 79.00 94 GLN A O 1
ATOM 727 N N . LEU A 1 95 ? 0.271 4.318 5.967 1.00 85.38 95 LEU A N 1
ATOM 728 C CA . LEU A 1 95 ? -0.491 3.326 5.201 1.00 85.38 95 LEU A CA 1
ATOM 729 C C . LEU A 1 95 ? -1.792 3.920 4.647 1.00 85.38 95 LEU A C 1
ATOM 731 O O . LEU A 1 95 ? -2.124 3.723 3.479 1.00 85.38 95 LEU A O 1
ATOM 735 N N . TRP A 1 96 ? -2.489 4.728 5.445 1.00 87.12 96 TRP A N 1
ATOM 736 C CA . TRP A 1 96 ? -3.697 5.431 5.023 1.00 87.12 96 TRP A CA 1
ATOM 737 C C . TRP A 1 96 ? -3.441 6.388 3.859 1.00 87.12 96 TRP A C 1
ATOM 739 O O . TRP A 1 96 ? -4.189 6.397 2.878 1.00 87.12 96 TRP A O 1
ATOM 749 N N . ASN A 1 97 ? -2.368 7.176 3.927 1.00 83.00 97 ASN A N 1
ATOM 750 C CA . ASN A 1 97 ? -2.002 8.089 2.848 1.00 83.00 97 ASN A CA 1
ATOM 751 C C . ASN A 1 97 ? -1.640 7.343 1.558 1.00 83.00 97 ASN A C 1
ATOM 753 O O . ASN A 1 97 ? -2.018 7.808 0.483 1.00 83.00 97 ASN A O 1
ATOM 757 N N . ILE A 1 98 ? -0.964 6.192 1.652 1.00 81.38 98 ILE A N 1
ATOM 758 C CA . ILE A 1 98 ? -0.654 5.340 0.495 1.00 81.38 98 ILE A CA 1
ATOM 759 C C . ILE A 1 98 ? -1.951 4.834 -0.142 1.00 81.38 98 ILE A C 1
ATOM 761 O O . ILE A 1 98 ? -2.180 5.052 -1.329 1.00 81.38 98 ILE A O 1
ATOM 765 N N . VAL A 1 99 ? -2.851 4.229 0.638 1.00 85.25 99 VAL A N 1
ATOM 766 C CA . VAL A 1 99 ? -4.098 3.678 0.085 1.00 85.25 99 VAL A CA 1
ATOM 767 C C . VAL A 1 99 ? -4.960 4.771 -0.549 1.00 85.25 99 VAL A C 1
ATOM 769 O O . VAL A 1 99 ? -5.477 4.608 -1.655 1.00 85.25 99 VAL A O 1
ATOM 772 N N . THR A 1 100 ? -5.104 5.909 0.128 1.00 83.25 100 THR A N 1
ATOM 773 C CA . THR A 1 100 ? -6.003 6.973 -0.331 1.00 83.25 100 THR A CA 1
ATOM 774 C C . THR A 1 100 ? -5.460 7.776 -1.506 1.00 83.25 100 THR A C 1
ATOM 776 O O . THR A 1 100 ? -6.272 8.311 -2.264 1.00 83.25 100 THR A O 1
ATOM 779 N N . ASN A 1 101 ? -4.139 7.875 -1.685 1.00 79.19 101 ASN A N 1
ATOM 780 C CA . ASN A 1 101 ? -3.532 8.676 -2.755 1.00 79.19 101 ASN A CA 1
ATOM 781 C C . ASN A 1 101 ? -2.924 7.845 -3.883 1.00 79.19 101 ASN A C 1
ATOM 783 O O . ASN A 1 101 ? -3.073 8.229 -5.042 1.00 79.19 101 ASN A O 1
ATOM 787 N N . ASP A 1 102 ? -2.268 6.735 -3.555 1.00 78.31 102 ASP A N 1
ATOM 788 C CA . ASP A 1 102 ? -1.459 5.967 -4.503 1.00 78.31 102 ASP A CA 1
ATOM 789 C C . ASP A 1 102 ? -2.192 4.717 -5.011 1.00 78.31 102 ASP A C 1
ATOM 791 O O . ASP A 1 102 ? -1.907 4.254 -6.110 1.00 78.31 102 ASP A O 1
ATOM 795 N N . PHE A 1 103 ? -3.162 4.177 -4.261 1.00 85.00 103 PHE A N 1
ATOM 796 C CA . PHE A 1 103 ? -3.990 3.049 -4.733 1.00 85.00 103 PHE A CA 1
ATOM 797 C C . PHE A 1 103 ? -5.344 3.492 -5.275 1.00 85.00 103 PHE A C 1
ATOM 799 O O . PHE A 1 103 ? -6.071 2.685 -5.849 1.00 85.00 103 PHE A O 1
ATOM 806 N N . TYR A 1 104 ? -5.694 4.762 -5.087 1.00 82.81 104 TYR A N 1
ATOM 807 C CA . TYR A 1 104 ? -6.911 5.346 -5.619 1.00 82.81 104 TYR A CA 1
ATOM 808 C C . TYR A 1 104 ? -6.742 5.683 -7.102 1.00 82.81 104 TYR A C 1
ATOM 810 O O . TYR A 1 104 ? -5.903 6.501 -7.478 1.00 82.81 104 TYR A O 1
ATOM 818 N N . ILE A 1 105 ? -7.592 5.092 -7.935 1.00 78.88 105 ILE A N 1
ATOM 819 C CA . ILE A 1 105 ? -7.601 5.277 -9.381 1.00 78.88 105 ILE A CA 1
ATOM 820 C C . ILE A 1 105 ? -8.805 6.146 -9.745 1.00 78.88 105 ILE A C 1
ATOM 822 O O . ILE A 1 105 ? -9.965 5.726 -9.660 1.00 78.88 105 ILE A O 1
ATOM 826 N N . ASN A 1 106 ? -8.522 7.380 -10.164 1.00 73.75 106 ASN A N 1
ATOM 827 C CA . ASN A 1 106 ? -9.538 8.301 -10.659 1.00 73.75 106 ASN A CA 1
ATOM 828 C C . ASN A 1 106 ? -9.814 8.033 -12.143 1.00 73.75 106 ASN A C 1
ATOM 830 O O . ASN A 1 106 ? -9.145 8.592 -13.010 1.00 73.75 106 ASN A O 1
ATOM 834 N N . ASN A 1 107 ? -10.817 7.207 -12.441 1.00 69.69 107 ASN A N 1
ATOM 835 C CA . ASN A 1 107 ? -11.198 6.886 -13.822 1.00 69.69 107 ASN A CA 1
ATOM 836 C C . ASN A 1 107 ? -12.136 7.926 -14.466 1.00 69.69 107 ASN A C 1
ATOM 838 O O . ASN A 1 107 ? -12.672 7.685 -15.551 1.00 69.69 107 ASN A O 1
ATOM 842 N N . GLY A 1 108 ? -12.372 9.066 -13.808 1.00 63.66 108 GLY A N 1
ATOM 843 C CA . GLY A 1 108 ? -13.352 10.059 -14.240 1.00 63.66 108 GLY A CA 1
ATOM 844 C C . GLY A 1 108 ? -14.797 9.684 -13.889 1.00 63.66 108 GLY A C 1
ATOM 845 O O . GLY A 1 108 ? -15.078 8.633 -13.310 1.00 63.66 108 GLY A O 1
ATOM 846 N N . ARG A 1 109 ? -15.737 10.580 -14.221 1.00 58.12 109 ARG A N 1
ATOM 847 C CA . ARG A 1 109 ? -17.146 10.493 -13.782 1.00 58.12 109 ARG A CA 1
ATOM 848 C C . ARG A 1 109 ? -17.883 9.247 -14.281 1.00 58.12 109 ARG A C 1
ATOM 850 O O . ARG A 1 109 ? -18.759 8.764 -13.574 1.00 58.12 109 ARG A O 1
ATOM 857 N N . ASP A 1 110 ? -17.509 8.716 -15.441 1.00 57.78 110 ASP A N 1
ATOM 858 C CA . ASP A 1 110 ? -18.315 7.702 -16.136 1.00 57.78 110 ASP A CA 1
ATOM 859 C C . ASP A 1 110 ? -17.935 6.258 -15.784 1.00 57.78 110 ASP A C 1
ATOM 861 O O . ASP A 1 110 ? -18.721 5.338 -15.991 1.00 57.78 110 ASP A O 1
ATOM 865 N N . LYS A 1 111 ? -16.728 6.042 -15.249 1.00 60.94 111 LYS A N 1
ATOM 866 C CA . LYS A 1 111 ? -16.197 4.701 -14.943 1.00 60.94 111 LYS A CA 1
ATOM 867 C C . LYS A 1 111 ? -16.162 4.381 -13.450 1.00 60.94 111 LYS A C 1
ATOM 869 O O . LYS A 1 111 ? -15.880 3.243 -13.085 1.00 60.94 111 LYS A O 1
ATOM 874 N N . GLY A 1 112 ? -16.469 5.367 -12.606 1.00 62.94 112 GLY A N 1
ATOM 875 C CA . GLY A 1 112 ? -16.364 5.255 -11.158 1.00 62.94 112 GLY A CA 1
ATOM 876 C C . GLY A 1 112 ? -14.908 5.179 -10.692 1.00 62.94 112 GLY A C 1
ATOM 877 O O . GLY A 1 112 ? -14.031 4.610 -11.346 1.00 62.94 112 GLY A O 1
ATOM 878 N N . ASN A 1 113 ? -14.636 5.774 -9.537 1.00 72.44 113 ASN A N 1
ATOM 879 C CA . ASN A 1 113 ? -13.322 5.644 -8.922 1.00 72.44 113 ASN A CA 1
ATOM 880 C C . ASN A 1 113 ? -13.176 4.235 -8.351 1.00 72.44 113 ASN A C 1
ATOM 882 O O . ASN A 1 113 ? -14.103 3.719 -7.726 1.00 72.44 113 ASN A O 1
ATOM 886 N N . VAL A 1 114 ? -12.018 3.625 -8.567 1.00 82.44 114 VAL A N 1
ATOM 887 C CA . VAL A 1 114 ? -11.708 2.284 -8.061 1.00 82.44 114 VAL A CA 1
ATOM 888 C C . VAL A 1 114 ? -10.422 2.329 -7.257 1.00 82.44 114 VAL A C 1
ATOM 890 O O . VAL A 1 114 ? -9.660 3.290 -7.346 1.00 82.44 114 VAL A O 1
ATOM 893 N N . PHE A 1 115 ? -10.176 1.285 -6.474 1.00 87.25 115 PHE A N 1
ATOM 894 C CA . PHE A 1 115 ? -8.914 1.116 -5.770 1.00 87.25 115 PHE A CA 1
ATOM 895 C C . PHE A 1 115 ? -8.172 -0.111 -6.282 1.00 87.25 115 PHE A C 1
ATOM 897 O O . PHE A 1 115 ? -8.785 -1.104 -6.687 1.00 87.25 115 PHE A O 1
ATOM 904 N N . ASN A 1 116 ? -6.846 -0.066 -6.201 1.00 87.88 116 ASN A N 1
ATOM 905 C CA . ASN A 1 116 ? -6.008 -1.232 -6.419 1.00 87.88 116 ASN A CA 1
ATOM 906 C C . ASN A 1 116 ? -6.136 -2.210 -5.235 1.00 87.88 116 ASN A C 1
ATOM 908 O O . ASN A 1 116 ? -5.421 -2.116 -4.238 1.00 87.88 116 ASN A O 1
ATOM 912 N N . ARG A 1 117 ? -7.092 -3.140 -5.339 1.00 90.31 117 ARG A N 1
ATOM 913 C CA . ARG A 1 117 ? -7.409 -4.114 -4.280 1.00 90.31 117 ARG A CA 1
ATOM 914 C C . ARG A 1 117 ? -6.251 -5.046 -3.946 1.00 90.31 117 ARG A C 1
ATOM 916 O O . ARG A 1 117 ? -6.078 -5.377 -2.783 1.00 90.31 117 ARG A O 1
ATOM 923 N N . GLU A 1 118 ? -5.470 -5.449 -4.942 1.00 90.12 118 GLU A N 1
ATOM 924 C CA . GLU A 1 118 ? -4.300 -6.322 -4.772 1.00 90.12 118 GLU A CA 1
ATOM 925 C C . GLU A 1 118 ? -3.224 -5.636 -3.907 1.00 90.12 118 GLU A C 1
ATOM 927 O O . GLU A 1 118 ? -2.679 -6.228 -2.971 1.00 90.12 118 GLU A O 1
ATOM 932 N N . ALA A 1 119 ? -2.983 -4.343 -4.144 1.00 88.88 119 ALA A N 1
ATOM 933 C CA . ALA A 1 119 ? -2.067 -3.550 -3.329 1.00 88.88 119 ALA A CA 1
ATOM 934 C C . ALA A 1 119 ? -2.601 -3.318 -1.902 1.00 88.88 119 ALA A C 1
ATOM 936 O O . ALA A 1 119 ? -1.842 -3.410 -0.939 1.00 88.88 119 ALA A O 1
ATOM 937 N N . ILE A 1 120 ? -3.911 -3.083 -1.737 1.00 91.62 120 ILE A N 1
ATOM 938 C CA . ILE A 1 120 ? -4.539 -3.021 -0.402 1.00 91.62 120 ILE A CA 1
ATOM 939 C C . ILE A 1 120 ? -4.361 -4.359 0.324 1.00 91.62 120 ILE A C 1
ATOM 941 O O . ILE A 1 120 ? -3.935 -4.374 1.477 1.00 91.62 120 ILE A O 1
ATOM 945 N N . LYS A 1 121 ? -4.620 -5.478 -0.359 1.00 93.44 121 LYS A N 1
ATOM 946 C CA . LYS A 1 121 ? -4.493 -6.827 0.198 1.00 93.44 121 LYS A CA 1
ATOM 947 C C . LYS A 1 121 ? -3.075 -7.118 0.685 1.00 93.44 121 LYS A C 1
ATOM 949 O O . LYS A 1 121 ? -2.908 -7.668 1.765 1.00 93.44 121 LYS A O 1
ATOM 954 N N . THR A 1 122 ? -2.063 -6.643 -0.039 1.00 91.00 122 THR A N 1
ATOM 955 C CA . THR A 1 122 ? -0.658 -6.730 0.388 1.00 91.00 122 THR A CA 1
ATOM 956 C C . THR A 1 122 ? -0.420 -6.078 1.758 1.00 91.00 122 THR A C 1
ATOM 958 O O . THR A 1 122 ? 0.346 -6.606 2.560 1.00 91.00 122 THR A O 1
ATOM 961 N N . ILE A 1 123 ? -1.091 -4.959 2.071 1.00 91.25 123 ILE A N 1
ATOM 962 C CA . ILE A 1 123 ? -1.036 -4.357 3.415 1.00 91.25 123 ILE A CA 1
ATOM 963 C C . ILE A 1 123 ? -1.777 -5.240 4.424 1.00 91.25 123 ILE A C 1
ATOM 965 O O . ILE A 1 123 ? -1.236 -5.509 5.497 1.00 91.25 123 ILE A O 1
ATOM 969 N N . CYS A 1 124 ? -2.991 -5.693 4.091 1.00 91.88 124 CYS A N 1
ATOM 970 C CA . CYS A 1 124 ? -3.827 -6.508 4.981 1.00 91.88 124 CYS A CA 1
ATOM 971 C C . CYS A 1 124 ? -3.131 -7.811 5.413 1.00 91.88 124 CYS A C 1
ATOM 973 O O . CYS A 1 124 ? -3.211 -8.185 6.580 1.00 91.88 124 CYS A O 1
ATOM 975 N N . ASP A 1 125 ? -2.423 -8.461 4.487 1.00 93.19 125 ASP A N 1
ATOM 976 C CA . ASP A 1 125 ? -1.753 -9.749 4.702 1.00 93.19 125 ASP A CA 1
ATOM 977 C C . ASP A 1 125 ? -0.387 -9.600 5.407 1.00 93.19 125 ASP A C 1
ATOM 979 O O . ASP A 1 125 ? 0.235 -10.589 5.802 1.00 93.19 125 ASP A O 1
ATOM 983 N N . SER A 1 126 ? 0.101 -8.367 5.581 1.00 90.12 126 SER A N 1
ATOM 984 C CA . SER A 1 126 ? 1.365 -8.075 6.266 1.00 90.12 126 SER A CA 1
ATOM 985 C C . SER A 1 126 ? 1.220 -8.055 7.795 1.00 90.12 126 SER A C 1
ATOM 987 O O . SER A 1 126 ? 0.121 -7.976 8.346 1.00 90.12 126 SER A O 1
ATOM 989 N N . SER A 1 127 ? 2.345 -8.037 8.520 1.00 89.62 127 SER A N 1
ATOM 990 C CA . SER A 1 127 ? 2.340 -7.988 9.993 1.00 89.62 127 SER A CA 1
ATOM 991 C C . SER A 1 127 ? 1.731 -6.709 10.586 1.00 89.62 127 SER A C 1
ATOM 993 O O . SER A 1 127 ? 1.350 -6.709 11.756 1.00 89.62 127 SER A O 1
ATOM 995 N N . VAL A 1 128 ? 1.596 -5.638 9.796 1.00 88.44 128 VAL A N 1
ATOM 996 C CA . VAL A 1 128 ? 0.932 -4.384 10.199 1.00 88.44 128 VAL A CA 1
ATOM 997 C C . VAL A 1 128 ? -0.548 -4.338 9.808 1.00 88.44 128 VAL A C 1
ATOM 999 O O . VAL A 1 128 ? -1.259 -3.427 10.227 1.00 88.44 128 VAL A O 1
ATOM 1002 N N . GLY A 1 129 ? -1.048 -5.327 9.060 1.00 91.62 129 GLY A N 1
ATOM 1003 C CA . GLY A 1 129 ? -2.408 -5.332 8.520 1.00 91.62 129 GLY A CA 1
ATOM 1004 C C . GLY A 1 129 ? -3.501 -5.266 9.589 1.00 91.62 129 GLY A C 1
ATOM 1005 O O . GLY A 1 129 ? -4.432 -4.471 9.474 1.00 91.62 129 GLY A O 1
ATOM 1006 N N . ALA A 1 130 ? -3.366 -6.028 10.680 1.00 91.25 130 ALA A N 1
ATOM 1007 C CA . ALA A 1 130 ? -4.347 -6.032 11.771 1.00 91.25 130 ALA A CA 1
ATOM 1008 C C . ALA A 1 130 ? -4.417 -4.687 12.522 1.00 91.25 130 ALA A C 1
ATOM 1010 O O . ALA A 1 130 ? -5.506 -4.210 12.867 1.00 91.25 130 ALA A O 1
ATOM 1011 N N . GLN A 1 131 ? -3.261 -4.057 12.755 1.00 91.44 131 GLN A N 1
ATOM 1012 C CA . GLN A 1 131 ? -3.185 -2.722 13.353 1.00 91.44 131 GLN A CA 1
ATOM 1013 C C . GLN A 1 131 ? -3.824 -1.688 12.421 1.00 91.44 131 GLN A C 1
ATOM 1015 O O . GLN A 1 131 ? -4.691 -0.924 12.848 1.00 91.44 131 GLN A O 1
ATOM 1020 N N . PHE A 1 132 ? -3.470 -1.736 11.137 1.00 91.38 132 PHE A N 1
ATOM 1021 C CA . PHE A 1 132 ? -3.989 -0.818 10.136 1.00 91.38 132 PHE A CA 1
ATOM 1022 C C . PHE A 1 132 ? -5.508 -0.937 9.967 1.00 91.38 132 PHE A C 1
ATOM 1024 O O . PHE A 1 132 ? -6.210 0.073 9.945 1.00 91.38 132 PHE A O 1
ATOM 1031 N N . LEU A 1 133 ? -6.052 -2.158 9.931 1.00 91.62 133 LEU A N 1
ATOM 1032 C CA . LEU A 1 133 ? -7.499 -2.376 9.876 1.00 91.62 133 LEU A CA 1
ATOM 1033 C C . LEU A 1 133 ? -8.201 -1.825 11.125 1.00 91.62 133 LEU A C 1
ATOM 1035 O O . LEU A 1 133 ? -9.275 -1.236 11.021 1.00 91.62 133 LEU A O 1
ATOM 1039 N N . THR A 1 134 ? -7.589 -1.963 12.303 1.00 90.75 134 THR A N 1
ATOM 1040 C CA . THR A 1 134 ? -8.117 -1.370 13.540 1.00 90.75 134 THR A CA 1
ATOM 1041 C C . THR A 1 134 ? -8.161 0.154 13.442 1.00 90.75 134 THR A C 1
ATOM 1043 O O . THR A 1 134 ? -9.181 0.758 13.773 1.00 90.75 134 THR A O 1
ATOM 1046 N N . TYR A 1 135 ? -7.092 0.778 12.940 1.00 90.06 135 TYR A N 1
ATOM 1047 C CA . TYR A 1 135 ? -7.063 2.214 12.667 1.00 90.06 135 TYR A CA 1
ATOM 1048 C C . TYR A 1 135 ? -8.183 2.623 11.703 1.00 90.06 135 TYR A C 1
ATOM 1050 O O . TYR A 1 135 ? -8.972 3.503 12.035 1.00 90.06 135 TYR A O 1
ATOM 1058 N N . VAL A 1 136 ? -8.323 1.934 10.567 1.00 89.00 136 VAL A N 1
ATOM 1059 C CA . VAL A 1 136 ? -9.357 2.213 9.555 1.00 89.00 136 VAL A CA 1
ATOM 1060 C C . VAL A 1 136 ? -10.771 2.051 10.108 1.00 89.00 136 VAL A C 1
ATOM 1062 O O . VAL A 1 136 ? -11.624 2.898 9.858 1.00 89.00 136 VAL A O 1
ATOM 1065 N N . ASN A 1 137 ? -11.031 1.025 10.916 1.00 85.94 137 ASN A N 1
ATOM 1066 C CA . ASN A 1 137 ? -12.336 0.839 11.553 1.00 85.94 137 ASN A CA 1
ATOM 1067 C C . ASN A 1 137 ? -12.659 1.954 12.565 1.00 85.94 137 ASN A C 1
ATOM 1069 O O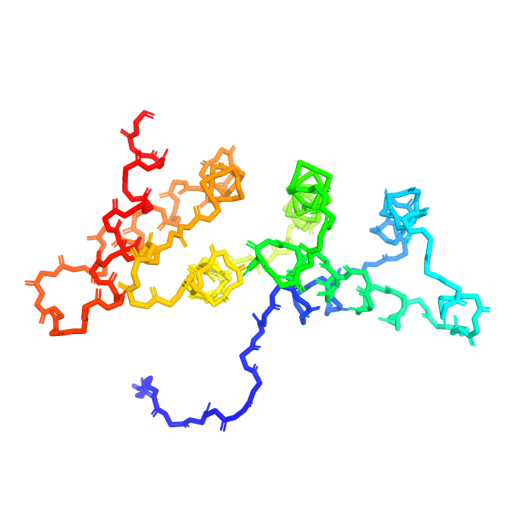 . ASN A 1 137 ? -13.830 2.246 12.809 1.00 85.94 137 ASN A O 1
ATOM 1073 N N . HIS A 1 138 ? -11.643 2.607 13.137 1.00 84.81 138 HIS A N 1
ATOM 1074 C CA . HIS A 1 138 ? -11.818 3.803 13.963 1.00 84.81 138 HIS A CA 1
ATOM 1075 C C . HIS A 1 138 ? -11.958 5.094 13.146 1.00 84.81 138 HIS A C 1
ATOM 1077 O O . HIS A 1 138 ? -12.392 6.109 13.698 1.00 84.81 138 HIS A O 1
ATOM 1083 N N . LEU A 1 139 ? -11.643 5.070 11.846 1.00 79.00 139 LEU A N 1
ATOM 1084 C CA . LEU A 1 139 ? -11.804 6.222 10.963 1.00 79.00 139 LEU A CA 1
ATOM 1085 C C . LEU A 1 139 ? -13.262 6.532 10.618 1.00 79.00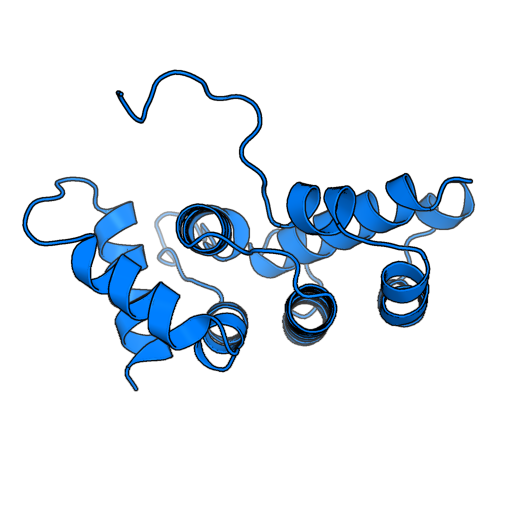 139 LEU A C 1
ATOM 1087 O O . LEU A 1 139 ? -13.469 7.493 9.884 1.00 79.00 139 LEU A O 1
ATOM 1091 N N . ASP A 1 140 ? -14.286 5.836 11.139 1.00 60.69 140 ASP A N 1
ATOM 1092 C CA . ASP A 1 140 ? -15.655 6.297 10.888 1.00 60.69 140 ASP A CA 1
ATOM 1093 C C . ASP A 1 140 ? -16.724 5.998 11.949 1.00 60.69 140 ASP A C 1
ATOM 1095 O O . ASP A 1 140 ? -16.991 4.857 12.320 1.00 60.69 140 ASP A O 1
ATOM 1099 N N . LYS A 1 141 ? -17.418 7.083 12.324 1.00 52.00 141 LYS A N 1
ATOM 1100 C CA . LYS A 1 141 ? -18.883 7.131 12.500 1.00 52.00 141 LYS A CA 1
ATOM 1101 C C . LYS A 1 141 ? -19.515 8.456 12.016 1.00 52.00 141 LYS A C 1
ATOM 1103 O O . LYS A 1 141 ? -20.736 8.536 12.000 1.00 52.00 141 LYS A O 1
ATOM 1108 N N . ASN A 1 142 ? -18.748 9.495 11.649 1.00 51.03 142 ASN A N 1
ATOM 1109 C CA . ASN A 1 142 ? -19.266 10.867 11.461 1.00 51.03 142 ASN A CA 1
ATOM 1110 C C . ASN A 1 142 ? -18.606 11.671 10.318 1.00 51.03 142 ASN A C 1
ATOM 1112 O O . ASN A 1 142 ? -18.847 12.877 10.216 1.00 51.03 142 ASN A O 1
ATOM 1116 N N . TYR A 1 143 ? -17.769 11.081 9.456 1.00 61.28 143 TYR A N 1
ATOM 1117 C CA . TYR A 1 143 ? -17.136 11.879 8.397 1.00 61.28 143 TYR A CA 1
ATOM 1118 C C . TYR A 1 143 ? -18.149 12.291 7.315 1.00 61.28 143 TYR A C 1
ATOM 1120 O O . TYR A 1 143 ? -19.006 11.515 6.898 1.00 61.28 143 TYR A O 1
ATOM 1128 N N . THR A 1 144 ? -18.059 13.529 6.822 1.00 59.12 144 THR A N 1
ATOM 1129 C CA . THR A 1 144 ? -18.866 14.038 5.692 1.00 59.12 144 THR A CA 1
ATOM 1130 C C . THR A 1 144 ? -18.165 13.876 4.341 1.00 59.12 144 THR A C 1
ATOM 1132 O O . THR A 1 144 ? -18.789 14.064 3.301 1.00 59.12 144 THR A O 1
ATOM 1135 N N . ASN A 1 145 ? -16.879 13.507 4.338 1.00 79.12 145 ASN A N 1
ATOM 1136 C CA . ASN A 1 145 ? -16.080 13.378 3.123 1.00 79.12 145 ASN A CA 1
ATOM 1137 C C . ASN A 1 145 ? -16.313 12.017 2.444 1.00 79.12 145 ASN A C 1
ATOM 1139 O O . ASN A 1 145 ? -15.941 10.971 2.975 1.00 79.12 145 ASN A O 1
ATOM 1143 N N . GLU A 1 146 ? -16.892 12.047 1.246 1.00 78.31 146 GLU A N 1
ATOM 1144 C CA . GLU A 1 146 ? -17.213 10.863 0.442 1.00 78.31 146 GLU A CA 1
ATOM 1145 C C . GLU A 1 146 ? -15.979 10.013 0.094 1.00 78.31 146 GLU A C 1
ATOM 1147 O O . GLU A 1 146 ? -16.044 8.787 0.153 1.00 78.31 146 GLU A O 1
ATOM 1152 N N . ARG A 1 147 ? -14.820 10.633 -0.170 1.00 76.25 147 ARG A N 1
ATOM 1153 C CA . ARG A 1 147 ? -13.576 9.906 -0.484 1.00 76.25 147 ARG A CA 1
ATOM 1154 C C . ARG A 1 147 ? -13.073 9.091 0.705 1.00 76.25 147 ARG A C 1
ATOM 1156 O O . ARG A 1 147 ? -12.584 7.981 0.510 1.00 76.25 147 ARG A O 1
ATOM 1163 N N . ILE A 1 148 ? -13.211 9.615 1.924 1.00 79.88 148 ILE A N 1
ATOM 1164 C CA . ILE A 1 148 ? -12.847 8.884 3.148 1.00 79.88 148 ILE A CA 1
ATOM 1165 C C . ILE A 1 148 ? -13.758 7.667 3.304 1.00 79.88 148 ILE A C 1
ATOM 1167 O O . ILE A 1 148 ? -13.252 6.562 3.463 1.00 79.88 148 ILE A O 1
ATOM 1171 N N . LYS A 1 149 ? -15.078 7.841 3.155 1.00 83.00 149 LYS A N 1
ATOM 1172 C CA . LYS A 1 149 ? -16.048 6.736 3.245 1.00 83.00 149 LYS A CA 1
ATOM 1173 C C . LYS A 1 149 ? -15.775 5.632 2.233 1.00 83.00 149 LYS A C 1
ATOM 1175 O O . LYS A 1 149 ? -15.765 4.463 2.600 1.00 83.00 149 LYS A O 1
ATOM 1180 N N . LEU A 1 150 ? -15.530 6.007 0.976 1.00 83.94 150 LEU A N 1
ATOM 1181 C CA . LEU A 1 150 ? -15.189 5.055 -0.081 1.00 83.94 150 LEU A CA 1
ATOM 1182 C C . LEU A 1 150 ? -13.907 4.286 0.251 1.00 83.94 150 LEU A C 1
ATOM 1184 O O . LEU A 1 150 ? -13.869 3.072 0.085 1.00 83.94 150 LEU A O 1
ATOM 1188 N N . SER A 1 151 ? -12.888 4.977 0.766 1.00 86.62 151 SER A N 1
ATOM 1189 C CA . SER A 1 151 ? -11.616 4.351 1.144 1.00 86.62 151 SER A CA 1
ATOM 1190 C C . SER A 1 151 ? -11.788 3.380 2.315 1.00 86.62 151 SER A C 1
ATOM 1192 O O . SER A 1 151 ? -11.322 2.249 2.229 1.00 86.62 151 SER A O 1
ATOM 1194 N N . VAL A 1 152 ? -12.497 3.781 3.379 1.00 88.31 152 VAL A N 1
ATOM 1195 C CA . VAL A 1 152 ? -12.799 2.908 4.530 1.00 88.31 152 VAL A CA 1
ATOM 1196 C C . VAL A 1 152 ? -13.568 1.674 4.069 1.00 88.31 152 VAL A C 1
ATOM 1198 O O . VAL A 1 152 ? -13.139 0.558 4.340 1.00 88.31 152 VAL A O 1
ATOM 1201 N N . ALA A 1 153 ? -14.663 1.860 3.325 1.00 88.06 153 ALA A N 1
ATOM 1202 C CA . ALA A 1 153 ? -15.492 0.757 2.850 1.00 88.06 153 ALA A CA 1
ATOM 1203 C C . ALA A 1 153 ? -14.694 -0.242 2.002 1.00 88.06 153 ALA A C 1
ATOM 1205 O O . ALA A 1 153 ? -14.841 -1.453 2.167 1.00 88.06 153 ALA A O 1
ATOM 1206 N N . GLU A 1 154 ? -13.832 0.257 1.117 1.00 89.62 154 GLU A N 1
ATOM 1207 C CA . GLU A 1 154 ? -13.021 -0.596 0.260 1.00 89.62 154 GLU A CA 1
ATOM 1208 C C . GLU A 1 154 ? -11.933 -1.342 1.045 1.00 89.62 154 GLU A C 1
ATOM 1210 O O . GLU A 1 154 ? -11.760 -2.542 0.843 1.00 89.62 154 GLU A O 1
ATOM 1215 N N . ILE A 1 155 ? -11.245 -0.685 1.986 1.00 90.00 155 ILE A N 1
ATOM 1216 C CA . ILE A 1 155 ? -10.244 -1.345 2.838 1.00 90.00 155 ILE A CA 1
ATOM 1217 C C . ILE A 1 155 ? -10.902 -2.408 3.718 1.00 90.00 155 ILE A C 1
ATOM 1219 O O . ILE A 1 155 ? -10.417 -3.534 3.765 1.00 90.00 155 ILE A O 1
ATOM 1223 N N . THR A 1 156 ? -12.022 -2.098 4.377 1.00 89.69 156 THR A N 1
ATOM 1224 C CA . THR A 1 156 ? -12.747 -3.070 5.208 1.00 89.69 1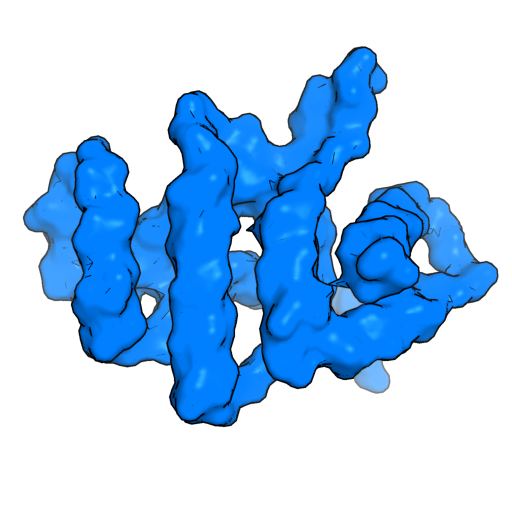56 THR A CA 1
ATOM 1225 C C . THR A 1 156 ? -13.206 -4.268 4.381 1.00 89.69 156 THR A C 1
ATOM 1227 O O . THR A 1 156 ? -13.111 -5.401 4.842 1.00 89.69 156 THR A O 1
ATOM 1230 N N . LYS A 1 157 ? -13.653 -4.043 3.140 1.00 90.50 157 LYS A N 1
ATOM 1231 C CA . LYS A 1 157 ? -14.035 -5.118 2.219 1.00 90.50 157 LYS A CA 1
ATOM 1232 C C . LYS A 1 157 ? -12.856 -6.017 1.839 1.00 90.50 157 LYS A C 1
ATOM 1234 O O . LYS A 1 157 ? -13.052 -7.218 1.703 1.00 90.50 157 LYS A O 1
ATOM 1239 N N . VAL A 1 158 ? -11.671 -5.446 1.616 1.00 91.94 158 VAL A N 1
ATOM 1240 C CA . VAL A 1 158 ? -10.482 -6.207 1.200 1.00 91.94 158 VAL A CA 1
ATOM 1241 C C . VAL A 1 158 ? -9.810 -6.904 2.386 1.00 91.94 158 VAL A C 1
ATOM 1243 O O . VAL A 1 158 ? -9.450 -8.066 2.258 1.00 91.94 158 VAL A O 1
ATOM 1246 N N . CYS A 1 159 ? -9.651 -6.225 3.525 1.00 87.06 159 CYS A N 1
ATOM 1247 C CA . CYS A 1 159 ? -8.952 -6.766 4.696 1.00 87.06 159 CYS A CA 1
ATOM 1248 C C . CYS A 1 159 ? -9.838 -7.610 5.629 1.00 87.06 159 CYS A C 1
ATOM 1250 O O . CYS A 1 159 ? -9.309 -8.338 6.462 1.00 87.06 159 CYS A O 1
ATOM 1252 N N . GLY A 1 160 ? -11.164 -7.445 5.583 1.00 72.69 160 GLY A N 1
ATOM 1253 C CA . GLY A 1 160 ? -12.113 -8.156 6.451 1.00 72.69 160 GLY A CA 1
ATOM 1254 C C . GLY A 1 160 ? -12.816 -9.347 5.792 1.00 72.69 160 GLY A C 1
ATOM 1255 O O . GLY A 1 160 ? -13.681 -9.946 6.432 1.00 72.69 160 GLY A O 1
ATOM 1256 N N . GLY A 1 161 ? -12.502 -9.628 4.523 1.00 55.12 161 GLY A N 1
ATOM 1257 C CA . GLY A 1 161 ? -13.044 -10.740 3.735 1.00 55.12 161 GLY A CA 1
ATOM 1258 C C . GLY A 1 161 ? -12.176 -11.989 3.763 1.00 55.12 161 GLY A C 1
ATOM 1259 O O . GLY A 1 161 ? -10.975 -11.873 4.082 1.00 55.12 161 GLY A O 1
#

Secondary structure (DSSP, 8-state):
--S-S--S----HHHHHHHH--HHHHHHHTTGGGTT-GGGGG---HHHHHHHHHHHHHHHHTT-SSS-HHHHHHHHHHHHHHHHHTTPPPPHHHHHHHHHHTSEE---TTT--EE-HHHHHHHHTSTTHHHHHHHHHHT-SS---HHHHHHHHHHHHHH--

Foldseek 3Di:
DDPDPDPDDQCALLNVQLVQPDPVLLVVCVVLLPPDDPVLVVDPDSSVSSSVSSVVLLCVLQVNDPDDNPSSLVNLLSSVVVCVVVVNDDDLSSVLCHFLRRQWHCPDDPPDIDGNLSSLLSCLPDPCNVVNLVVLVVQDDDDPDPSSVVSSVSSCVSNVD

Sequence (161 aa):
MTIGKLYPGGTNLLSYIVMFGNQNTLQAVLPMINWQDENLYYSRGYSLILAHAAGRVAGVLRGGSDEKSEDAVSAFALFLNKLLEEKITVSDEQLWNIVTNDFYINNGRDKGNVFNREAIKTICDSSVGAQFLTYVNHLDKNYTNERIKLSVAEITKVCGG

Radius of gyration: 15.98 Å; chains: 1; bounding box: 44×33×38 Å